Protein AF-A0A075JTL4-F1 (afdb_monomer_lite)

Foldseek 3Di:
DDDDDPVLVVLLVVLLVLLVVLLVVLVVQLVCVVVVHDHWFDNVLSVLLNVLSVVCNVPLACVVDQRPSLVVCVPRGDCPDPSSVSSVVSNVSSVPRD

Structure (mmCIF, N/CA/C/O backbone):
data_AF-A0A075JTL4-F1
#
_entry.id   AF-A0A075JTL4-F1
#
loop_
_atom_site.group_PDB
_atom_site.id
_atom_site.type_symbol
_atom_site.label_atom_id
_atom_site.label_alt_id
_atom_site.label_comp_id
_atom_site.label_asym_id
_atom_site.label_entity_id
_atom_site.label_seq_id
_atom_site.pdbx_PDB_ins_code
_atom_site.Cartn_x
_atom_site.Cartn_y
_atom_site.Cartn_z
_atom_site.occupancy
_atom_site.B_iso_or_equiv
_atom_site.auth_seq_id
_atom_site.auth_comp_id
_atom_site.auth_asym_id
_atom_site.auth_atom_id
_atom_site.pdbx_PDB_model_num
ATOM 1 N N . MET A 1 1 ? -22.862 9.444 18.717 1.00 40.56 1 MET A N 1
ATOM 2 C CA . MET A 1 1 ? -21.527 10.027 18.474 1.00 40.56 1 MET A CA 1
ATOM 3 C C . MET A 1 1 ? -20.547 9.222 19.312 1.00 40.56 1 MET A C 1
ATOM 5 O O . MET A 1 1 ? -20.528 9.394 20.520 1.00 40.56 1 MET A O 1
ATOM 9 N N . VAL A 1 2 ? -19.875 8.228 18.724 1.00 49.22 2 VAL A N 1
ATOM 10 C CA . VAL A 1 2 ? -18.876 7.426 19.452 1.00 49.22 2 VAL A CA 1
ATOM 11 C C . VAL A 1 2 ? -17.596 8.252 19.450 1.00 49.22 2 VAL A C 1
ATOM 13 O O . VAL A 1 2 ? -17.024 8.478 18.387 1.00 49.22 2 VAL A O 1
ATOM 16 N N . LEU A 1 3 ? -17.220 8.795 20.605 1.00 52.62 3 LEU A N 1
ATOM 17 C CA . LEU A 1 3 ? -15.974 9.542 20.758 1.00 52.62 3 LEU A CA 1
ATOM 18 C C . LEU A 1 3 ? -14.817 8.544 20.625 1.00 52.62 3 LEU A C 1
ATOM 20 O O . LEU A 1 3 ? -14.777 7.556 21.362 1.00 52.62 3 LEU A O 1
ATOM 24 N N . ARG A 1 4 ? -13.921 8.763 19.655 1.00 61.59 4 ARG A N 1
ATOM 25 C CA . ARG A 1 4 ? -12.679 7.988 19.538 1.00 61.59 4 ARG A CA 1
ATOM 26 C C . ARG A 1 4 ? -11.839 8.238 20.792 1.00 61.59 4 ARG A C 1
ATOM 28 O O . ARG A 1 4 ? -11.810 9.349 21.315 1.00 61.59 4 ARG A O 1
ATOM 35 N N . THR A 1 5 ? -11.202 7.196 21.318 1.00 71.31 5 THR A N 1
ATOM 36 C CA . THR A 1 5 ? -10.290 7.339 22.456 1.00 71.31 5 THR A CA 1
ATOM 37 C C . THR A 1 5 ? -8.994 8.027 22.006 1.00 71.31 5 THR A C 1
ATOM 39 O O . THR A 1 5 ? -8.559 7.818 20.872 1.00 71.31 5 THR A O 1
ATOM 42 N N . PRO A 1 6 ? -8.322 8.801 22.880 1.00 71.50 6 PRO A N 1
ATOM 43 C CA . PRO A 1 6 ? -7.081 9.507 22.533 1.00 71.50 6 PRO A CA 1
ATOM 44 C C . PRO A 1 6 ? -5.948 8.565 22.081 1.00 71.50 6 PRO A C 1
ATOM 46 O O . PRO A 1 6 ? -5.066 8.955 21.320 1.00 71.50 6 PRO A O 1
ATOM 49 N N . GLU A 1 7 ? -5.976 7.299 22.504 1.00 70.62 7 GLU A N 1
ATOM 50 C CA . GLU A 1 7 ? -5.044 6.270 22.030 1.00 70.62 7 GLU A CA 1
ATOM 51 C C . GLU A 1 7 ? -5.310 5.836 20.582 1.00 70.62 7 GLU A C 1
ATOM 53 O O . GLU A 1 7 ? -4.361 5.542 19.855 1.00 70.62 7 GLU A O 1
ATOM 58 N N . ALA A 1 8 ? -6.575 5.803 20.150 1.00 70.31 8 ALA A N 1
ATOM 59 C CA . ALA A 1 8 ? -6.937 5.506 18.765 1.00 70.31 8 ALA A CA 1
ATOM 60 C C . ALA A 1 8 ? -6.552 6.670 17.843 1.00 70.31 8 ALA A C 1
ATOM 62 O O . ALA A 1 8 ? -5.932 6.449 16.809 1.00 70.31 8 ALA A O 1
ATOM 63 N N . GLU A 1 9 ? -6.798 7.911 18.275 1.00 75.44 9 GLU A N 1
ATOM 64 C CA . GLU A 1 9 ? -6.378 9.109 17.535 1.00 75.44 9 GLU A CA 1
ATOM 65 C C . GLU A 1 9 ? -4.857 9.166 17.346 1.00 75.44 9 GLU A C 1
ATOM 67 O O . GLU A 1 9 ? -4.373 9.519 16.273 1.00 75.44 9 GLU A O 1
ATOM 72 N N . LYS A 1 10 ? -4.076 8.758 18.353 1.00 82.19 10 LYS A N 1
ATOM 73 C CA . LYS A 1 10 ? -2.616 8.699 18.226 1.00 82.19 10 LYS A CA 1
ATOM 74 C C . LYS A 1 10 ? -2.157 7.651 17.205 1.00 82.19 10 LYS A C 1
ATOM 76 O O . LYS A 1 10 ? -1.270 7.939 16.406 1.00 82.19 10 LYS A O 1
ATOM 81 N N . LYS A 1 11 ? -2.767 6.458 17.202 1.00 82.50 11 LYS A N 1
ATOM 82 C CA . LYS A 1 11 ? -2.457 5.396 16.225 1.00 82.50 11 LYS A CA 1
ATOM 83 C C . LYS A 1 11 ? -2.805 5.813 14.797 1.00 82.50 11 LYS A C 1
ATOM 85 O O . LYS A 1 11 ? -2.033 5.540 13.884 1.00 82.50 11 LYS A O 1
ATOM 90 N N . ASP A 1 12 ? -3.928 6.504 14.626 1.00 86.12 12 ASP A N 1
ATOM 91 C CA . ASP A 1 12 ? -4.362 7.066 13.347 1.00 86.12 12 ASP A CA 1
ATOM 92 C C . ASP A 1 12 ? -3.340 8.078 12.802 1.00 86.12 12 ASP A C 1
ATOM 94 O O . ASP A 1 12 ? -2.947 8.015 11.636 1.00 86.12 12 ASP A O 1
ATOM 98 N N . VAL A 1 13 ? -2.865 8.991 13.657 1.00 87.44 13 VAL A N 1
ATOM 99 C CA . VAL A 1 13 ? -1.846 9.991 13.298 1.00 87.44 13 VAL A CA 1
ATOM 100 C C . VAL A 1 13 ? -0.517 9.325 12.934 1.00 87.44 13 VAL A C 1
ATOM 102 O O . VAL A 1 13 ? 0.065 9.658 11.898 1.00 87.44 13 VAL A O 1
ATOM 105 N N . ASP A 1 14 ? -0.056 8.364 13.739 1.00 89.25 14 ASP A N 1
ATOM 106 C CA . ASP A 1 14 ? 1.178 7.616 13.475 1.00 89.25 14 ASP A CA 1
ATOM 107 C C . ASP A 1 14 ? 1.091 6.870 12.134 1.00 89.25 14 ASP A C 1
ATOM 109 O O . ASP A 1 14 ? 2.016 6.940 11.318 1.00 89.25 14 ASP A O 1
ATOM 113 N N . PHE A 1 15 ? -0.056 6.242 11.853 1.00 90.06 15 PHE A N 1
ATOM 114 C CA . PHE A 1 15 ? -0.306 5.583 10.577 1.00 90.06 15 PHE A CA 1
ATOM 115 C C . PHE A 1 15 ? -0.259 6.565 9.399 1.00 90.06 15 PHE A C 1
ATOM 117 O O . PHE A 1 15 ? 0.424 6.298 8.410 1.00 90.06 15 PHE A O 1
ATOM 124 N N . ILE A 1 16 ? -0.924 7.723 9.493 1.00 90.31 16 ILE A N 1
ATOM 125 C CA . ILE A 1 16 ? -0.909 8.741 8.428 1.00 90.31 16 ILE A CA 1
ATOM 126 C C . ILE A 1 16 ? 0.525 9.207 8.135 1.00 90.31 16 ILE A C 1
ATOM 128 O O . ILE A 1 16 ? 0.897 9.380 6.971 1.00 90.31 16 ILE A O 1
ATOM 132 N N . ILE A 1 17 ? 1.350 9.400 9.169 1.00 91.50 17 ILE A N 1
ATOM 133 C CA . ILE A 1 17 ? 2.755 9.795 9.008 1.00 91.50 17 ILE A CA 1
ATOM 134 C C . ILE A 1 17 ? 3.537 8.708 8.260 1.00 91.50 17 ILE A C 1
ATOM 136 O O . ILE A 1 17 ? 4.272 9.025 7.318 1.00 91.50 17 ILE A O 1
ATOM 140 N N . SER A 1 18 ? 3.377 7.440 8.644 1.00 90.81 18 SER A N 1
ATOM 141 C CA . SER A 1 18 ? 3.995 6.302 7.953 1.00 90.81 18 SER A CA 1
ATOM 142 C C . SER A 1 18 ? 3.523 6.197 6.500 1.00 90.81 18 SER A C 1
ATOM 144 O O . SER A 1 18 ? 4.350 6.114 5.589 1.00 90.81 18 SER A O 1
ATOM 146 N N . ALA A 1 19 ? 2.216 6.309 6.255 1.00 90.81 19 ALA A N 1
ATOM 147 C CA . ALA A 1 19 ? 1.625 6.247 4.922 1.00 90.81 19 ALA A CA 1
ATOM 148 C C . ALA A 1 19 ? 2.162 7.361 4.012 1.00 90.81 19 ALA A C 1
ATOM 150 O O . ALA A 1 19 ? 2.580 7.087 2.891 1.00 90.81 19 ALA A O 1
ATOM 151 N N . ASN A 1 20 ? 2.257 8.603 4.501 1.00 92.19 20 ASN A N 1
ATOM 152 C CA . ASN A 1 20 ? 2.805 9.722 3.725 1.00 92.19 20 ASN A CA 1
ATOM 153 C C . ASN A 1 20 ? 4.281 9.519 3.344 1.00 92.19 20 ASN A C 1
ATOM 155 O O . ASN A 1 20 ? 4.697 9.877 2.235 1.00 92.19 20 ASN A O 1
ATOM 159 N N . LYS A 1 21 ? 5.083 8.916 4.233 1.00 92.44 21 LYS A N 1
ATOM 160 C CA . LYS A 1 21 ? 6.481 8.571 3.924 1.00 92.44 21 LYS A CA 1
ATOM 161 C C . LYS A 1 21 ? 6.553 7.547 2.795 1.00 92.44 21 LYS A C 1
ATOM 163 O O . LYS A 1 21 ? 7.349 7.719 1.873 1.00 92.44 21 LYS A O 1
ATOM 168 N N . VAL A 1 22 ? 5.713 6.514 2.852 1.00 90.88 22 VAL A N 1
ATOM 169 C CA . VAL A 1 22 ? 5.656 5.471 1.821 1.00 90.88 22 VAL A CA 1
ATOM 170 C C . VAL A 1 22 ? 5.143 6.043 0.498 1.00 90.88 22 VAL A C 1
ATOM 172 O O . VAL A 1 22 ? 5.795 5.840 -0.521 1.00 90.88 22 VAL A O 1
ATOM 175 N N . ILE A 1 23 ? 4.075 6.847 0.506 1.00 92.25 23 ILE A N 1
ATOM 176 C CA . ILE A 1 23 ? 3.554 7.556 -0.679 1.00 92.25 23 ILE A CA 1
ATOM 177 C C . ILE A 1 23 ? 4.665 8.355 -1.360 1.00 92.25 23 ILE A C 1
ATOM 179 O O . ILE A 1 23 ? 4.882 8.206 -2.557 1.00 92.25 23 ILE A O 1
ATOM 183 N N . THR A 1 24 ? 5.435 9.134 -0.596 1.00 92.31 24 THR A N 1
ATOM 184 C CA . THR A 1 24 ? 6.558 9.913 -1.143 1.00 92.31 24 THR A CA 1
ATOM 185 C C . THR A 1 24 ? 7.579 9.023 -1.856 1.00 92.31 24 THR A C 1
ATOM 187 O O . THR A 1 24 ? 8.108 9.400 -2.902 1.00 92.31 24 THR A O 1
ATOM 190 N N . LYS A 1 25 ? 7.865 7.830 -1.318 1.00 90.31 25 LYS A N 1
ATOM 191 C CA . LYS A 1 25 ? 8.776 6.873 -1.958 1.00 90.31 25 LYS A CA 1
ATOM 192 C C . LYS A 1 25 ? 8.176 6.276 -3.229 1.00 90.31 25 LYS A C 1
ATOM 194 O O . LYS A 1 25 ? 8.863 6.254 -4.244 1.00 90.31 25 LYS A O 1
ATOM 199 N N . VAL A 1 26 ? 6.911 5.856 -3.200 1.00 89.25 26 VAL A N 1
ATOM 200 C CA . VAL A 1 26 ? 6.223 5.309 -4.381 1.00 89.25 26 VAL A CA 1
ATOM 201 C C . VAL A 1 26 ? 6.159 6.355 -5.499 1.00 89.25 26 VAL A C 1
ATOM 203 O O . VAL A 1 26 ? 6.475 6.037 -6.640 1.00 89.25 26 VAL A O 1
ATOM 206 N N . THR A 1 27 ? 5.849 7.616 -5.183 1.00 89.56 27 THR A N 1
ATOM 207 C CA . THR A 1 27 ? 5.856 8.720 -6.156 1.00 89.56 27 THR A CA 1
ATOM 208 C C . THR A 1 27 ? 7.226 8.893 -6.807 1.00 89.56 27 THR A C 1
ATOM 210 O O . THR A 1 27 ? 7.309 8.999 -8.027 1.00 89.56 27 THR A O 1
ATOM 213 N N . ARG A 1 28 ? 8.314 8.834 -6.030 1.00 89.00 28 ARG A N 1
ATOM 214 C CA . ARG A 1 28 ? 9.679 8.902 -6.579 1.00 89.00 28 ARG A CA 1
ATOM 215 C C . ARG A 1 28 ? 10.002 7.725 -7.498 1.00 89.00 28 ARG A C 1
ATOM 217 O O . ARG A 1 28 ? 10.663 7.919 -8.513 1.00 89.00 28 ARG A O 1
ATOM 224 N N . GLU A 1 29 ? 9.548 6.516 -7.171 1.00 86.69 29 GLU A N 1
ATOM 225 C CA . GLU A 1 29 ? 9.716 5.358 -8.061 1.00 86.69 29 GLU A CA 1
ATOM 226 C C . GLU A 1 29 ? 8.911 5.523 -9.358 1.00 86.69 29 GLU A C 1
ATOM 228 O O . GLU A 1 29 ? 9.412 5.215 -10.438 1.00 86.69 29 GLU A O 1
ATOM 233 N N . VAL A 1 30 ? 7.709 6.105 -9.289 1.00 87.06 30 VAL A N 1
ATOM 234 C CA . VAL A 1 30 ? 6.939 6.474 -10.485 1.00 87.06 30 VAL A CA 1
ATOM 235 C C . VAL A 1 30 ? 7.704 7.493 -11.332 1.00 87.06 30 VAL A C 1
ATOM 237 O O . VAL A 1 30 ? 7.788 7.324 -12.548 1.00 87.06 30 VAL A O 1
ATOM 240 N N . GLU A 1 31 ? 8.280 8.535 -10.734 1.00 88.25 31 GLU A N 1
ATOM 241 C CA . GLU A 1 31 ? 9.067 9.547 -11.455 1.00 88.25 31 GLU A CA 1
ATOM 242 C C . GLU A 1 31 ? 10.303 8.941 -12.130 1.00 88.25 31 GLU A C 1
ATOM 244 O O . GLU A 1 31 ? 10.528 9.164 -13.320 1.00 88.25 31 GLU A O 1
ATOM 249 N N . LYS A 1 32 ? 11.060 8.102 -11.415 1.00 86.12 32 LYS A N 1
ATOM 250 C CA . LYS A 1 32 ? 12.203 7.362 -11.972 1.00 86.12 32 LYS A CA 1
ATOM 251 C C . LYS A 1 32 ? 11.793 6.475 -13.150 1.00 86.12 32 LYS A C 1
ATOM 253 O O . LYS A 1 32 ? 12.486 6.459 -14.167 1.00 86.12 32 LYS A O 1
ATOM 258 N N . HIS A 1 33 ? 10.647 5.794 -13.055 1.00 85.75 33 HIS A N 1
ATOM 259 C CA . HIS A 1 33 ? 10.112 4.996 -14.158 1.00 85.75 33 HIS A CA 1
ATOM 260 C C . HIS A 1 33 ? 9.806 5.860 -15.394 1.00 85.75 33 HIS A C 1
ATOM 262 O O . HIS A 1 33 ? 10.073 5.438 -16.519 1.00 85.75 33 HIS A O 1
ATOM 268 N N . HIS A 1 34 ? 9.264 7.072 -15.217 1.00 84.12 34 HIS A N 1
ATOM 269 C CA . HIS A 1 34 ? 9.040 8.008 -16.331 1.00 84.12 34 HIS A CA 1
ATOM 270 C C . HIS A 1 34 ? 10.354 8.516 -16.942 1.00 84.12 34 HIS A C 1
ATOM 272 O O . HIS A 1 34 ? 10.397 8.813 -18.132 1.00 84.12 34 HIS A O 1
ATOM 278 N N . GLN A 1 35 ? 11.428 8.576 -16.155 1.00 87.88 35 GLN A N 1
ATOM 279 C CA . GLN A 1 35 ? 12.775 8.929 -16.614 1.00 87.88 35 GLN A CA 1
ATOM 280 C C . GLN A 1 35 ? 13.515 7.762 -17.295 1.00 87.88 35 GLN A C 1
ATOM 282 O O . GLN A 1 35 ? 14.669 7.918 -17.686 1.00 87.88 35 GLN A O 1
ATOM 287 N N . GLY A 1 36 ? 12.882 6.591 -17.437 1.00 81.31 36 GLY A N 1
ATOM 288 C CA . GLY A 1 36 ? 13.505 5.401 -18.025 1.00 81.31 36 GLY A CA 1
ATOM 289 C C . GLY A 1 36 ? 14.543 4.730 -17.118 1.00 81.31 36 GLY A C 1
ATOM 290 O O . GLY A 1 36 ? 15.298 3.873 -17.576 1.00 81.31 36 GLY A O 1
ATOM 291 N N . ILE A 1 37 ? 14.591 5.102 -15.836 1.00 82.75 37 ILE A N 1
ATOM 292 C CA . ILE A 1 37 ? 15.442 4.453 -14.840 1.00 82.75 37 ILE A CA 1
ATOM 293 C C . ILE A 1 37 ? 14.780 3.129 -14.459 1.00 82.75 37 ILE A C 1
ATOM 295 O O . ILE A 1 37 ? 13.571 3.065 -14.235 1.00 82.75 37 ILE A O 1
ATOM 299 N N . ARG A 1 38 ? 15.573 2.056 -14.378 1.00 76.00 38 ARG A N 1
ATOM 300 C CA . ARG A 1 38 ? 15.083 0.760 -13.905 1.00 76.00 38 ARG A CA 1
ATOM 301 C C . ARG A 1 38 ? 14.652 0.892 -12.445 1.00 76.00 38 ARG A C 1
ATOM 303 O O . ARG A 1 38 ? 15.471 1.229 -11.593 1.00 76.00 38 ARG A O 1
ATOM 310 N N . VAL A 1 39 ? 13.387 0.599 -12.184 1.00 74.19 39 VAL A N 1
ATOM 311 C CA . VAL A 1 39 ? 12.773 0.640 -10.855 1.00 74.19 39 VAL A CA 1
ATOM 312 C C . VAL A 1 39 ? 12.141 -0.699 -10.513 1.00 74.19 39 VAL A C 1
ATOM 314 O O . VAL A 1 39 ? 12.046 -1.592 -11.360 1.00 74.19 39 VAL A O 1
ATOM 317 N N . ASP A 1 40 ? 11.703 -0.821 -9.267 1.00 68.62 40 ASP A N 1
ATOM 318 C CA . ASP A 1 40 ? 10.902 -1.951 -8.834 1.00 68.62 40 ASP A CA 1
ATOM 319 C C . ASP A 1 40 ? 9.432 -1.819 -9.265 1.00 68.62 40 ASP A C 1
ATOM 321 O O . ASP A 1 40 ? 8.820 -0.753 -9.171 1.00 68.62 40 ASP A O 1
ATOM 325 N N . GLY A 1 41 ? 8.848 -2.943 -9.687 1.00 72.19 41 GLY A N 1
ATOM 326 C CA . GLY A 1 41 ? 7.450 -3.023 -10.106 1.00 72.19 41 GLY A CA 1
ATOM 327 C C . GLY A 1 41 ? 7.164 -2.365 -11.462 1.00 72.19 41 GLY A C 1
ATOM 328 O O . GLY A 1 41 ? 8.020 -1.758 -12.101 1.00 72.19 41 GLY A O 1
ATOM 329 N N . THR A 1 42 ? 5.925 -2.514 -11.934 1.00 81.75 42 THR A N 1
ATOM 330 C CA . THR A 1 42 ? 5.444 -1.820 -13.136 1.00 81.75 42 THR A CA 1
ATOM 331 C C . THR A 1 42 ? 4.826 -0.481 -12.749 1.00 81.75 42 THR A C 1
ATOM 333 O O . THR A 1 42 ? 4.241 -0.343 -11.672 1.00 81.75 42 THR A O 1
ATOM 336 N N . ILE A 1 43 ? 4.871 0.503 -13.652 1.00 83.62 43 ILE A N 1
ATOM 337 C CA . ILE A 1 43 ? 4.201 1.795 -13.443 1.00 83.62 43 ILE A CA 1
ATOM 338 C C . ILE A 1 43 ? 2.715 1.652 -13.071 1.00 83.62 43 ILE A C 1
ATOM 340 O O . ILE A 1 43 ? 2.202 2.425 -12.263 1.00 83.62 43 ILE A O 1
ATOM 344 N N . SER A 1 44 ? 2.027 0.650 -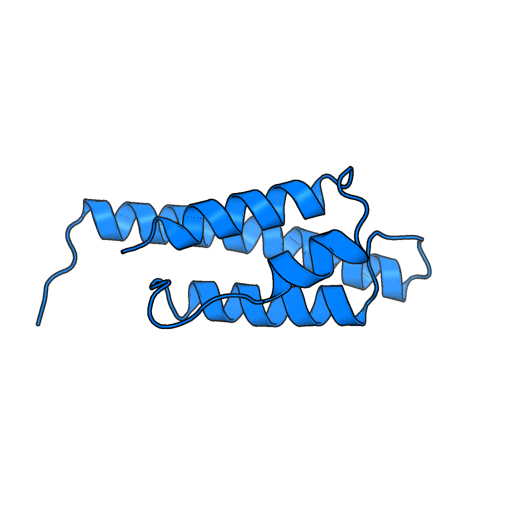13.624 1.00 84.75 44 SER A N 1
ATOM 345 C CA . SER A 1 44 ? 0.627 0.359 -13.312 1.00 84.75 44 SER A CA 1
ATOM 346 C C . SER A 1 44 ? 0.460 -0.077 -11.858 1.00 84.75 44 SER A C 1
ATOM 348 O O . SER A 1 44 ? -0.397 0.463 -11.166 1.00 84.75 44 SER A O 1
ATOM 350 N N . HIS A 1 45 ? 1.314 -0.980 -11.364 1.00 84.88 45 HIS A N 1
ATOM 351 C CA . HIS A 1 45 ? 1.285 -1.401 -9.961 1.00 84.88 45 HIS A CA 1
ATOM 352 C C . HIS A 1 45 ? 1.595 -0.238 -9.014 1.00 84.88 45 HIS A C 1
ATOM 354 O O . HIS A 1 45 ? 0.888 -0.062 -8.024 1.00 84.88 45 HIS A O 1
ATOM 360 N N . LEU A 1 46 ? 2.585 0.601 -9.339 1.00 87.50 46 LEU A N 1
ATOM 361 C CA . LEU A 1 46 ? 2.928 1.774 -8.527 1.00 87.50 46 LEU A CA 1
ATOM 362 C C . LEU A 1 46 ? 1.763 2.776 -8.431 1.00 87.50 46 LEU A C 1
ATOM 364 O O . LEU A 1 46 ? 1.479 3.300 -7.355 1.00 87.50 46 LEU A O 1
ATOM 368 N N . LYS A 1 47 ? 1.044 3.013 -9.536 1.00 88.56 47 LYS A N 1
ATOM 369 C CA . LYS A 1 47 ? -0.152 3.872 -9.541 1.00 88.56 47 LYS A CA 1
ATOM 370 C C . LYS A 1 47 ? -1.294 3.280 -8.717 1.00 88.56 47 LYS A C 1
ATOM 372 O O . LYS A 1 47 ? -1.927 4.014 -7.963 1.00 88.56 47 LYS A O 1
ATOM 377 N N . THR A 1 48 ? -1.538 1.973 -8.823 1.00 90.25 48 THR A N 1
ATOM 378 C CA . THR A 1 48 ? -2.548 1.291 -8.002 1.00 90.25 48 THR A CA 1
ATOM 379 C C . THR A 1 48 ? -2.222 1.423 -6.518 1.00 90.25 48 THR A C 1
ATOM 381 O O . THR A 1 48 ? -3.089 1.813 -5.743 1.00 90.25 48 THR A O 1
ATOM 384 N N . VAL A 1 49 ? -0.962 1.190 -6.134 1.00 90.44 49 VAL A N 1
ATOM 385 C CA . VAL A 1 49 ? -0.494 1.366 -4.753 1.00 90.44 49 VAL A CA 1
ATOM 386 C C . VAL A 1 49 ? -0.788 2.777 -4.248 1.00 90.44 49 VAL A C 1
ATOM 388 O O . VAL A 1 49 ? -1.366 2.915 -3.179 1.00 90.44 49 VAL A O 1
ATOM 391 N N . LEU A 1 50 ? -0.456 3.824 -5.010 1.00 91.19 50 LEU A N 1
ATOM 392 C CA . LEU A 1 50 ? -0.729 5.209 -4.598 1.00 91.19 50 LEU A CA 1
ATOM 393 C C . LEU A 1 50 ? -2.215 5.458 -4.319 1.00 91.19 50 LEU A C 1
ATOM 395 O O . LEU A 1 50 ? -2.554 6.046 -3.295 1.00 91.19 50 LEU A O 1
ATOM 399 N N . ILE A 1 51 ? -3.097 4.985 -5.202 1.00 91.88 51 ILE A N 1
ATOM 400 C CA . ILE A 1 51 ? -4.548 5.143 -5.037 1.00 91.88 51 ILE A CA 1
ATOM 401 C C . ILE A 1 51 ? -5.028 4.431 -3.770 1.00 91.88 51 ILE A C 1
ATOM 403 O O . ILE A 1 51 ? -5.851 4.967 -3.029 1.00 91.88 51 ILE A O 1
ATOM 407 N N . GLU A 1 52 ? -4.534 3.223 -3.513 1.00 92.31 52 GLU A N 1
ATOM 408 C CA . GLU A 1 52 ? -4.921 2.464 -2.326 1.00 92.31 52 GLU A CA 1
ATOM 409 C C . GLU A 1 52 ? -4.372 3.074 -1.032 1.00 92.31 52 GLU A C 1
ATOM 411 O O . GLU A 1 52 ? -5.101 3.135 -0.047 1.00 92.31 52 GLU A O 1
ATOM 416 N N . LEU A 1 53 ? -3.140 3.591 -1.037 1.00 91.75 53 LEU A N 1
ATOM 417 C CA . LEU A 1 53 ? -2.551 4.286 0.111 1.00 91.75 53 LEU A CA 1
ATOM 418 C C . LEU A 1 53 ? -3.328 5.554 0.482 1.00 91.75 53 LEU A C 1
ATOM 420 O O . LEU A 1 53 ? -3.543 5.815 1.666 1.00 91.75 53 LEU A O 1
ATOM 424 N N . GLU A 1 54 ? -3.782 6.328 -0.506 1.00 91.44 54 GLU A N 1
ATOM 425 C CA . GLU A 1 54 ? -4.653 7.481 -0.246 1.00 91.44 54 GLU A CA 1
ATOM 426 C C . GLU A 1 54 ? -5.998 7.038 0.346 1.00 91.44 54 GLU A C 1
ATOM 428 O O . GLU A 1 54 ? -6.435 7.586 1.358 1.00 91.44 54 GLU A O 1
ATOM 433 N N . LYS A 1 55 ? -6.604 5.965 -0.177 1.00 90.44 55 LYS A N 1
ATOM 434 C CA . LYS A 1 55 ? -7.838 5.401 0.399 1.00 90.44 55 LYS A CA 1
ATOM 435 C C . LYS A 1 55 ? -7.659 4.906 1.832 1.00 90.44 55 LYS A C 1
ATOM 437 O O . LYS A 1 55 ? -8.562 5.093 2.639 1.00 90.44 55 LYS A O 1
ATOM 442 N N . MET A 1 56 ? -6.516 4.313 2.178 1.00 89.88 56 MET A N 1
ATOM 443 C CA . MET A 1 56 ? -6.223 3.898 3.559 1.00 89.88 56 MET A CA 1
ATOM 444 C C . MET A 1 56 ? -6.138 5.093 4.513 1.00 89.88 56 MET A C 1
ATOM 446 O O . MET A 1 56 ? -6.536 4.985 5.669 1.00 89.88 56 MET A O 1
ATOM 450 N N . LYS A 1 57 ? -5.639 6.243 4.045 1.00 88.88 57 LYS A N 1
ATOM 451 C CA . LYS A 1 57 ? -5.602 7.479 4.840 1.00 88.88 57 LYS A CA 1
ATOM 452 C C . LYS A 1 57 ? -6.985 8.098 5.011 1.00 88.88 57 LYS A C 1
ATOM 454 O O . LYS A 1 57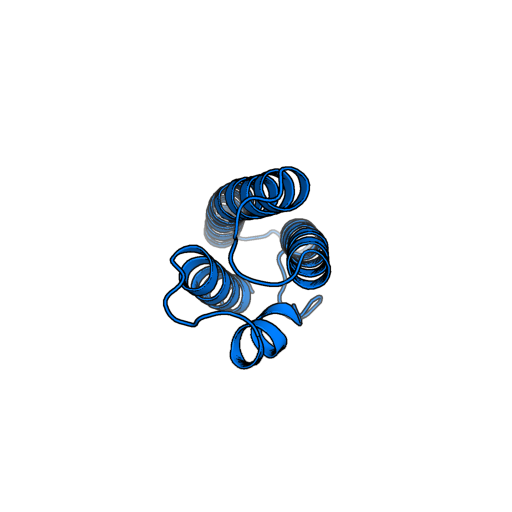 ? -7.290 8.612 6.082 1.00 88.88 57 LYS A O 1
ATOM 459 N N . GLU A 1 58 ? -7.812 8.067 3.969 1.00 87.19 58 GLU A N 1
ATOM 460 C CA . GLU A 1 58 ? -9.200 8.537 4.047 1.00 87.19 58 GLU A CA 1
ATOM 461 C C . GLU A 1 58 ? -10.054 7.618 4.927 1.00 87.19 58 GLU A C 1
ATOM 463 O O . GLU A 1 58 ? -10.923 8.072 5.673 1.00 87.19 58 GLU A O 1
ATOM 468 N N . GLN A 1 59 ? -9.797 6.314 4.849 1.00 85.62 59 GLN A N 1
ATOM 469 C CA . GLN A 1 59 ? -10.530 5.280 5.559 1.00 85.62 59 GLN A CA 1
ATOM 470 C C . GLN A 1 59 ? -9.600 4.575 6.534 1.00 85.62 59 GLN A C 1
ATOM 472 O O . GLN A 1 59 ? -9.110 3.490 6.257 1.00 85.62 59 GLN A O 1
ATOM 477 N N . LEU A 1 60 ? -9.384 5.176 7.702 1.00 84.00 60 LEU A N 1
ATOM 478 C CA . LEU A 1 60 ? -8.608 4.616 8.820 1.00 84.00 60 LEU A CA 1
ATOM 479 C C . LEU A 1 60 ? -9.369 3.490 9.545 1.00 84.00 60 LEU A C 1
ATOM 481 O O . LEU A 1 60 ? -9.574 3.529 10.755 1.00 84.00 60 LEU A O 1
ATOM 485 N N . ASP A 1 61 ? -9.909 2.549 8.781 1.00 82.88 61 ASP A N 1
ATOM 486 C CA . ASP A 1 61 ? -10.718 1.437 9.260 1.00 82.88 61 ASP A CA 1
ATOM 487 C C . ASP A 1 61 ? -10.592 0.278 8.269 1.00 82.88 61 ASP A C 1
ATOM 489 O O . ASP A 1 61 ? -11.172 0.308 7.177 1.00 82.88 61 ASP A O 1
ATOM 493 N N . ASN A 1 62 ? -9.850 -0.761 8.663 1.00 82.31 62 ASN A N 1
ATOM 494 C CA . ASN A 1 62 ? -9.603 -1.916 7.799 1.00 82.31 62 ASN A CA 1
ATOM 495 C C . ASN A 1 62 ? -10.901 -2.655 7.419 1.00 82.31 62 ASN A C 1
ATOM 497 O O . ASN A 1 62 ? -10.962 -3.306 6.375 1.00 82.31 62 ASN A O 1
ATOM 501 N N . LYS A 1 63 ? -11.961 -2.540 8.235 1.00 82.12 63 LYS A N 1
ATOM 502 C CA . LYS A 1 63 ? -13.253 -3.178 7.941 1.00 82.12 63 LYS A CA 1
ATOM 503 C C . LYS A 1 63 ? -13.995 -2.474 6.811 1.00 82.12 63 LYS A C 1
ATOM 505 O O . LYS A 1 63 ? -14.881 -3.077 6.210 1.00 82.12 63 LYS A O 1
ATOM 510 N N . LYS A 1 64 ? -13.675 -1.205 6.542 1.00 84.31 64 LYS A N 1
ATOM 511 C CA . LYS A 1 64 ? -14.298 -0.422 5.465 1.00 84.31 64 LYS A CA 1
ATOM 512 C C . LYS A 1 64 ? -13.531 -0.516 4.158 1.00 84.31 64 LYS A C 1
ATOM 514 O O . LYS A 1 64 ? -14.146 -0.505 3.094 1.00 84.31 64 LYS A O 1
ATOM 519 N N . PHE A 1 65 ? -12.211 -0.627 4.233 1.00 88.06 65 PHE A N 1
ATOM 520 C CA . PHE A 1 65 ? -11.364 -0.751 3.063 1.00 88.06 65 PHE A CA 1
ATOM 521 C C . PHE A 1 65 ? -10.259 -1.770 3.317 1.00 88.06 65 PHE A C 1
ATOM 523 O O . PHE A 1 65 ? -9.587 -1.728 4.336 1.00 88.06 65 PHE A O 1
ATOM 530 N N . THR A 1 66 ? -10.048 -2.683 2.373 1.00 87.25 66 THR A N 1
ATOM 531 C CA . THR A 1 66 ? -8.929 -3.626 2.406 1.00 87.25 66 THR A CA 1
ATOM 532 C C . THR A 1 66 ? -8.092 -3.412 1.147 1.00 87.25 66 THR A C 1
ATOM 534 O O . THR A 1 66 ? -8.622 -3.599 0.048 1.00 87.25 66 THR A O 1
ATOM 537 N N . PRO A 1 67 ? -6.817 -3.004 1.270 1.00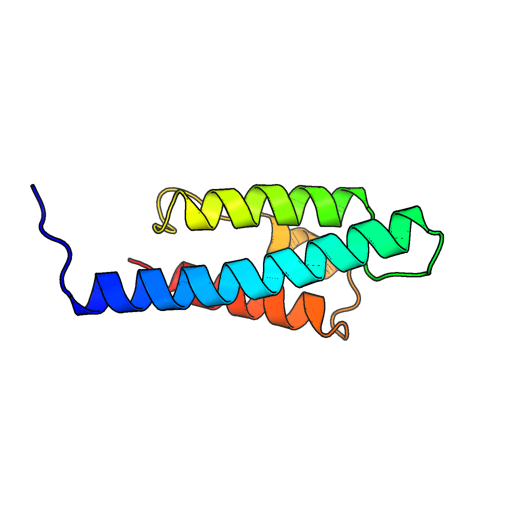 88.06 67 PRO A N 1
ATOM 538 C CA . PRO A 1 67 ? -5.959 -2.805 0.109 1.00 88.06 67 PRO A CA 1
ATOM 539 C C . PRO A 1 67 ? -5.678 -4.134 -0.601 1.00 88.06 67 PRO A C 1
ATOM 541 O O . PRO A 1 67 ? -5.502 -5.174 0.039 1.00 88.06 67 PRO A O 1
ATOM 544 N N . THR A 1 68 ? -5.602 -4.097 -1.930 1.00 88.06 68 THR A N 1
ATOM 545 C CA . THR A 1 68 ? -5.294 -5.264 -2.769 1.00 88.06 68 THR A CA 1
ATOM 546 C C . THR A 1 68 ? -3.824 -5.320 -3.169 1.00 88.06 68 THR A C 1
ATOM 548 O O . THR A 1 68 ? -3.334 -6.379 -3.569 1.00 88.06 68 THR A O 1
ATOM 551 N N . TYR A 1 69 ? -3.080 -4.227 -2.968 1.00 85.38 69 TYR A N 1
ATOM 552 C CA . TYR A 1 69 ? -1.661 -4.146 -3.280 1.00 85.38 69 TYR A CA 1
ATOM 553 C C . TYR A 1 69 ? -0.757 -5.224 -2.691 1.00 85.38 69 TYR A C 1
ATOM 555 O O . TYR A 1 69 ? 0.199 -5.604 -3.374 1.00 85.38 69 TYR A O 1
ATOM 563 N N . PRO A 1 70 ? -1.024 -5.782 -1.495 1.00 85.44 70 PRO A N 1
ATOM 564 C CA . PRO A 1 70 ? -0.195 -6.859 -0.971 1.00 85.44 70 PRO A CA 1
ATOM 565 C C . PRO A 1 70 ? -0.190 -8.104 -1.875 1.00 85.44 70 PRO A C 1
ATOM 567 O O . PRO A 1 70 ? 0.810 -8.812 -1.913 1.00 85.44 70 PRO A O 1
ATOM 570 N N . ILE A 1 71 ? -1.271 -8.351 -2.628 1.00 81.19 71 ILE A N 1
ATOM 571 C CA . ILE A 1 71 ? -1.451 -9.553 -3.463 1.00 81.19 71 ILE A CA 1
ATOM 572 C C . ILE A 1 71 ? -0.550 -9.520 -4.703 1.00 81.19 71 ILE A C 1
ATOM 574 O O . ILE A 1 71 ? 0.054 -10.524 -5.066 1.00 81.19 71 ILE A O 1
ATOM 578 N N . PHE A 1 72 ? -0.438 -8.375 -5.377 1.00 73.56 72 PHE A N 1
ATOM 579 C CA . PHE A 1 72 ? 0.398 -8.273 -6.580 1.00 73.56 72 PHE A CA 1
ATOM 580 C C . PHE A 1 72 ? 1.854 -7.905 -6.269 1.00 73.56 72 PHE A C 1
ATOM 582 O O . PHE A 1 72 ? 2.738 -8.120 -7.101 1.00 73.56 72 PHE A O 1
ATOM 589 N N . MET A 1 73 ? 2.140 -7.418 -5.056 1.00 72.81 73 MET A N 1
ATOM 590 C CA . MET A 1 73 ? 3.519 -7.315 -4.569 1.00 72.81 73 MET A CA 1
ATOM 591 C C . MET A 1 73 ? 4.191 -8.675 -4.470 1.00 72.81 73 MET A C 1
ATOM 593 O O . MET A 1 73 ? 5.369 -8.781 -4.789 1.00 72.81 73 MET A O 1
ATOM 597 N N . THR A 1 74 ? 3.446 -9.715 -4.093 1.00 63.25 74 THR A N 1
ATOM 598 C CA . THR A 1 74 ? 4.009 -11.056 -3.942 1.00 63.25 74 THR A CA 1
ATOM 599 C C . THR A 1 74 ? 4.349 -11.759 -5.258 1.00 63.25 74 THR A C 1
ATOM 601 O O . THR A 1 74 ? 5.081 -12.741 -5.238 1.00 63.25 74 THR A O 1
ATOM 604 N N . ASP A 1 75 ? 3.847 -11.271 -6.395 1.00 55.16 75 ASP A N 1
ATOM 605 C CA . ASP A 1 75 ? 3.987 -11.956 -7.690 1.00 55.16 75 ASP A CA 1
ATOM 606 C C . ASP A 1 75 ? 4.870 -11.186 -8.688 1.00 55.16 75 ASP A C 1
ATOM 608 O O . ASP A 1 75 ? 5.518 -11.770 -9.551 1.00 55.16 75 ASP A O 1
ATOM 612 N N . SER A 1 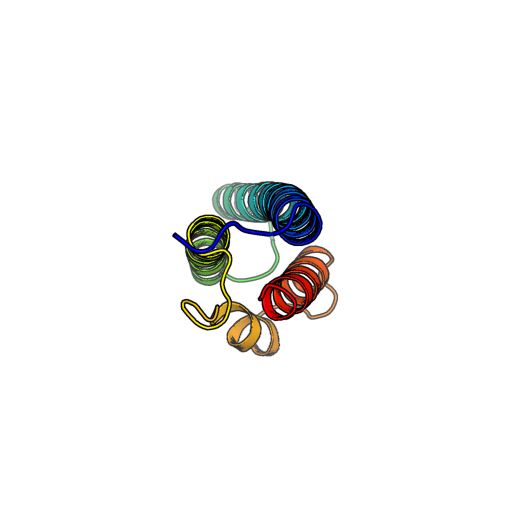76 ? 4.931 -9.854 -8.577 1.00 55.56 76 SER A N 1
ATOM 613 C CA . SER A 1 76 ? 5.597 -8.990 -9.570 1.00 55.56 76 SER A CA 1
ATOM 614 C C . SER A 1 76 ? 6.655 -8.047 -8.997 1.00 55.56 76 SER A C 1
ATOM 616 O O . SER A 1 76 ? 7.351 -7.371 -9.758 1.00 55.56 76 SER A O 1
ATOM 618 N N . TRP A 1 77 ? 6.764 -7.950 -7.672 1.00 68.50 77 TRP A N 1
ATOM 619 C CA . TRP A 1 77 ? 7.726 -7.082 -7.005 1.00 68.50 77 TRP A CA 1
ATOM 620 C C . TRP A 1 77 ? 8.815 -7.951 -6.389 1.00 68.50 77 TRP A C 1
ATOM 622 O O . TRP A 1 77 ? 8.532 -8.968 -5.759 1.00 68.50 77 TRP A O 1
ATOM 632 N N . SER A 1 78 ? 10.080 -7.571 -6.564 1.00 58.06 78 SER A N 1
ATOM 633 C CA . SER A 1 78 ? 11.153 -8.241 -5.839 1.00 58.06 78 SER A CA 1
ATOM 634 C C . SER A 1 78 ? 10.887 -8.090 -4.331 1.00 58.06 78 SER A C 1
ATOM 636 O O . SER A 1 78 ? 10.911 -6.987 -3.789 1.00 58.06 78 SER A O 1
ATOM 638 N N . PHE A 1 79 ? 10.621 -9.190 -3.623 1.00 53.09 79 PHE A N 1
ATOM 639 C CA . PHE A 1 79 ? 10.448 -9.191 -2.159 1.00 53.09 79 PHE A CA 1
ATOM 640 C C . PHE A 1 79 ? 11.649 -8.597 -1.395 1.00 53.09 79 PHE A C 1
ATOM 642 O O . PHE A 1 79 ? 11.559 -8.339 -0.199 1.00 53.09 79 PHE A O 1
ATOM 649 N N . ASN A 1 80 ? 12.762 -8.359 -2.094 1.00 59.34 80 ASN A N 1
ATOM 650 C CA . ASN A 1 80 ? 13.984 -7.748 -1.582 1.00 59.34 80 ASN A CA 1
ATOM 651 C C . ASN A 1 80 ? 14.041 -6.220 -1.761 1.00 59.34 80 ASN A C 1
ATOM 653 O O . ASN A 1 80 ? 15.040 -5.605 -1.393 1.00 59.34 80 ASN A O 1
ATOM 657 N N . SER A 1 81 ? 13.011 -5.595 -2.333 1.00 74.75 81 SER A N 1
ATOM 658 C CA . SER A 1 81 ? 12.929 -4.140 -2.438 1.00 74.75 81 SER A CA 1
ATOM 659 C C . SER A 1 81 ? 12.551 -3.524 -1.089 1.00 74.75 81 SER A C 1
ATOM 661 O O . SER A 1 81 ? 11.526 -3.878 -0.500 1.00 74.75 81 SER A O 1
ATOM 663 N N . ASP A 1 82 ? 13.342 -2.549 -0.625 1.00 82.38 82 ASP A N 1
ATOM 664 C CA . ASP A 1 82 ? 13.066 -1.745 0.582 1.00 82.38 82 ASP A CA 1
ATOM 665 C C . ASP A 1 82 ? 11.638 -1.168 0.576 1.00 82.38 82 ASP A C 1
ATOM 667 O O . ASP A 1 82 ? 10.967 -1.109 1.609 1.00 82.38 82 ASP A O 1
ATOM 671 N N . LEU A 1 83 ? 11.149 -0.787 -0.609 1.00 83.50 83 LEU A N 1
ATOM 672 C CA . LEU A 1 83 ? 9.809 -0.239 -0.782 1.00 83.50 83 LEU A CA 1
ATOM 673 C C . LEU A 1 83 ? 8.720 -1.309 -0.612 1.00 83.50 83 LEU A C 1
ATOM 675 O O . LEU A 1 83 ? 7.713 -1.050 0.046 1.00 83.50 83 LEU A O 1
ATOM 679 N N . GLY A 1 84 ? 8.941 -2.519 -1.132 1.00 84.06 84 GLY A N 1
ATOM 680 C CA . GLY A 1 84 ? 8.020 -3.645 -0.956 1.00 84.06 84 GLY A CA 1
ATOM 681 C C . GLY A 1 84 ? 7.851 -4.025 0.518 1.00 84.06 84 GLY A C 1
ATOM 682 O O . GLY A 1 84 ? 6.728 -4.162 1.001 1.00 84.06 84 GLY A O 1
ATOM 683 N N . ILE A 1 85 ? 8.956 -4.095 1.270 1.00 85.44 85 ILE A N 1
ATOM 684 C CA . ILE A 1 85 ? 8.929 -4.385 2.714 1.00 85.44 85 ILE A CA 1
ATOM 685 C C . ILE A 1 85 ? 8.139 -3.311 3.471 1.00 85.44 85 ILE A C 1
ATOM 687 O O . ILE A 1 85 ? 7.316 -3.627 4.330 1.00 85.44 85 ILE A O 1
ATOM 691 N N . GLN A 1 86 ? 8.344 -2.034 3.141 1.00 88.00 86 GLN A N 1
ATOM 692 C CA . GLN A 1 86 ? 7.621 -0.940 3.792 1.00 88.00 86 GLN A CA 1
ATOM 693 C C . GLN A 1 86 ? 6.125 -0.959 3.497 1.00 88.00 86 GLN A C 1
ATOM 695 O O . GLN A 1 86 ? 5.332 -0.690 4.394 1.00 88.00 86 GLN A O 1
ATOM 700 N N . LEU A 1 87 ? 5.729 -1.315 2.276 1.00 88.31 87 LEU A N 1
ATOM 701 C CA . LEU A 1 87 ? 4.322 -1.433 1.898 1.00 88.31 87 LEU A CA 1
ATOM 702 C C . LEU A 1 87 ? 3.621 -2.580 2.635 1.00 88.31 87 LEU A C 1
ATOM 704 O O . LEU A 1 87 ? 2.481 -2.419 3.080 1.00 88.31 87 LEU A O 1
ATOM 708 N N . LEU A 1 88 ? 4.309 -3.709 2.821 1.00 88.06 88 LEU A N 1
ATOM 709 C CA . LEU A 1 88 ? 3.805 -4.829 3.617 1.00 88.06 88 LEU A CA 1
ATOM 710 C C . LEU A 1 88 ? 3.697 -4.467 5.102 1.00 88.06 88 LEU A C 1
ATOM 712 O O . LEU A 1 88 ? 2.653 -4.706 5.704 1.00 88.06 88 LEU A O 1
ATOM 716 N N . ASN A 1 89 ? 4.720 -3.827 5.675 1.00 89.06 89 ASN A N 1
ATOM 717 C CA . ASN A 1 89 ? 4.673 -3.355 7.061 1.00 89.06 89 ASN A CA 1
ATOM 718 C C . ASN A 1 89 ? 3.519 -2.371 7.281 1.00 89.06 89 ASN A C 1
ATOM 720 O O . ASN A 1 89 ? 2.786 -2.497 8.258 1.00 89.06 89 ASN A O 1
ATOM 724 N N . LEU A 1 90 ? 3.308 -1.445 6.342 1.00 90.19 90 LEU A N 1
ATOM 725 C CA . LEU A 1 90 ? 2.207 -0.488 6.399 1.00 90.19 90 LEU A CA 1
ATOM 726 C C . LEU A 1 90 ? 0.838 -1.186 6.353 1.00 90.19 90 LEU A C 1
ATOM 728 O O . LEU A 1 90 ? -0.077 -0.803 7.076 1.00 90.19 90 LEU A O 1
ATOM 732 N N . ASN A 1 91 ? 0.693 -2.241 5.547 1.00 89.75 91 ASN A N 1
ATOM 733 C CA . ASN A 1 91 ? -0.534 -3.038 5.515 1.00 89.75 91 ASN A CA 1
ATOM 734 C C . ASN A 1 91 ? -0.800 -3.718 6.868 1.00 89.75 91 ASN A C 1
ATOM 736 O O . ASN A 1 91 ? -1.932 -3.749 7.344 1.00 89.75 91 ASN A O 1
ATOM 740 N N . GLU A 1 92 ? 0.241 -4.246 7.510 1.00 89.75 92 GLU A N 1
ATOM 741 C CA . GLU A 1 92 ? 0.128 -4.851 8.839 1.00 89.75 92 GLU A CA 1
ATOM 742 C C . GLU A 1 92 ? -0.212 -3.817 9.923 1.00 89.75 92 GLU A C 1
ATOM 744 O O . GLU A 1 92 ? -0.971 -4.122 10.842 1.00 89.75 92 GLU A O 1
ATOM 749 N N . GLU A 1 93 ? 0.306 -2.589 9.826 1.00 89.56 93 GLU A N 1
ATOM 750 C CA . GLU A 1 93 ? -0.102 -1.471 10.689 1.00 89.56 93 GLU A CA 1
ATOM 751 C C . GLU A 1 93 ? -1.570 -1.102 10.468 1.00 89.56 93 GLU A C 1
ATOM 753 O O . GLU A 1 93 ? -2.328 -0.984 11.427 1.00 89.56 93 GLU A O 1
ATOM 758 N N . TYR A 1 94 ? -1.998 -1.014 9.211 1.00 88.69 94 TYR A N 1
ATOM 759 C CA . TYR A 1 94 ? -3.374 -0.693 8.852 1.00 88.69 94 TYR A CA 1
ATOM 760 C C . TYR A 1 94 ? -4.378 -1.747 9.331 1.00 88.69 94 TYR A C 1
ATOM 762 O O . TYR A 1 94 ? -5.438 -1.412 9.850 1.00 88.69 94 TYR A O 1
ATOM 770 N N . LYS A 1 95 ? -4.033 -3.038 9.251 1.00 86.94 95 LYS A N 1
ATOM 771 C CA . LYS A 1 95 ? -4.867 -4.120 9.804 1.00 86.94 95 LYS A CA 1
ATOM 772 C C . LYS A 1 95 ? -5.079 -3.996 11.312 1.00 86.94 95 LYS A C 1
ATOM 774 O O . LYS A 1 95 ? -6.104 -4.450 11.820 1.00 86.94 95 LYS A O 1
ATOM 779 N N . LYS A 1 96 ? -4.126 -3.394 12.028 1.00 85.75 96 LYS 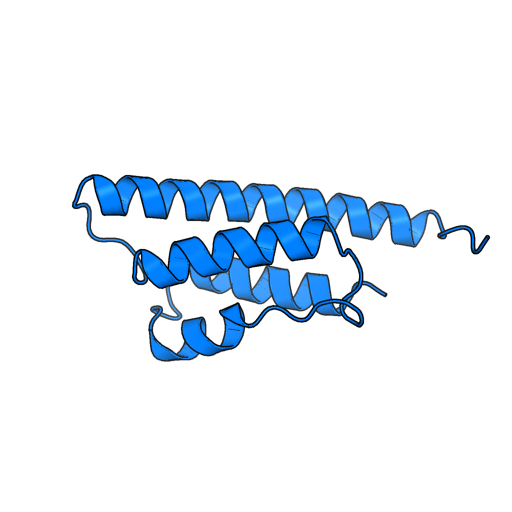A N 1
ATOM 780 C CA . LYS A 1 96 ? -4.222 -3.147 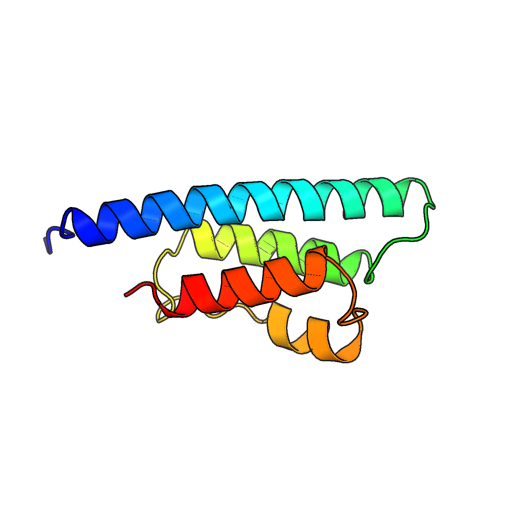13.474 1.00 85.75 96 LYS A CA 1
ATOM 781 C C . LYS A 1 96 ? -5.074 -1.921 13.803 1.00 85.75 96 LYS A C 1
ATOM 783 O O . LYS A 1 96 ? -5.400 -1.746 14.977 1.00 85.75 96 LYS A O 1
ATOM 788 N N . LEU A 1 97 ? -5.439 -1.100 12.813 1.00 80.88 97 LEU A N 1
ATOM 789 C CA . LEU A 1 97 ? -6.407 -0.023 12.996 1.00 80.88 97 LEU A CA 1
ATOM 790 C C . LEU A 1 97 ? -7.811 -0.626 13.138 1.00 80.88 97 LEU A C 1
ATOM 792 O O . LEU A 1 97 ? -8.311 -1.315 12.245 1.00 80.88 97 LEU A O 1
ATOM 796 N N . ASN A 1 98 ? -8.400 -0.399 14.312 1.00 60.16 98 ASN A N 1
ATOM 797 C CA . ASN A 1 98 ? -9.792 -0.648 14.690 1.00 60.16 98 ASN A CA 1
ATOM 798 C C . ASN A 1 98 ? -10.143 0.250 15.878 1.00 60.16 98 ASN A C 1
ATOM 800 O O . ASN A 1 98 ? -9.457 0.116 16.918 1.00 60.16 98 ASN A O 1
#

Secondary structure (DSSP, 8-state):
--PPPHHHHHHHHHHHHHHHHHHHHHHHHHHHHHTT---SS-HHHHHHHHHHHHHHHH---TTT---SHHHHHHHHS-TT-HHHHHHHHHHHHHHT--

Radius of gyration: 14.29 Å; chains: 1; bounding box: 37×22×41 Å

pLDDT: mean 81.83, std 11.3, range [40.56, 92.44]

Sequence (98 aa):
MVLRTPEAEKKDVDFIISANKVITKVTREVEKHHQGIRVDGTISHLKTVLIELEKMKEQLDNKKFTPTYPIFMTDSWSFNSDLGIQLLNLNEEYKKLN